Protein AF-A0AAV2DNU6-F1 (afdb_monomer_lite)

Organism: NCBI:txid586398

Secondary structure (DSSP, 8-state):
--TT--EEPPPEEETTEEEEEEEETT-S-GGGTT-S-EEEEEE-SS-S------------TTSS-----------S-----

pLDDT: mean 79.4, std 19.66, range [29.58, 97.56]

InterPro domains:
  IPR002083 MATH/TRAF domain [PF22486] (5-69)
  IPR002083 MATH/TRAF domain [PS50144] (1-81)
  IPR002083 MATH/TRAF domain [cd00121] (5-64)
  IPR008974 TRAF-like [G3DSA:2.60.210.10] (2-79)
  IPR045005 BTB/POZ and MATH domain-containing protein 1-6 [PTHR26379] (5-68)

Sequence (81 aa):
MGVCKYIASETFFVGGYAWAIYFYPDGKSPEDNGNYVSLFIALASEGTDVRALFELTLMDQSGKARHKAANPRLDQNRAVF

Foldseek 3Di:
DDELDWDKDPWDDDPNFIKIKTKACQYNDVVCVSPDIDIDIDTPDDDQDDDDDDADFDDDPVPPPPGDGDDPPPPDDDPPD

Radius of gyration: 14.5 Å; chains: 1; bounding box: 29×32×31 Å

Structure (mmCIF, N/CA/C/O backbone):
data_AF-A0AAV2DNU6-F1
#
_entry.id   AF-A0AAV2DNU6-F1
#
loop_
_atom_site.group_PDB
_atom_site.id
_atom_site.type_symbol
_atom_site.label_atom_id
_atom_site.label_alt_id
_atom_site.label_comp_id
_atom_site.label_asym_id
_atom_site.label_entity_id
_atom_site.label_seq_id
_atom_site.pdbx_PDB_ins_code
_atom_site.Cartn_x
_atom_site.Cartn_y
_atom_site.Cartn_z
_atom_site.occupancy
_atom_site.B_iso_or_equiv
_atom_site.auth_seq_id
_atom_site.auth_comp_id
_atom_site.auth_asym_id
_atom_site.auth_atom_id
_atom_site.pdbx_PDB_model_num
ATOM 1 N N . MET A 1 1 ? 2.229 2.717 -15.529 1.00 77.00 1 MET A N 1
ATOM 2 C CA . MET A 1 1 ? 1.218 3.739 -15.151 1.00 77.00 1 MET A CA 1
ATOM 3 C C . MET A 1 1 ? 1.795 5.152 -15.030 1.00 77.00 1 MET A C 1
ATOM 5 O O . MET A 1 1 ? 1.046 6.118 -15.182 1.00 77.00 1 MET A O 1
ATOM 9 N N . GLY A 1 2 ? 3.106 5.281 -14.843 1.00 88.38 2 GLY A N 1
ATOM 10 C CA . GLY A 1 2 ? 3.813 6.527 -14.593 1.00 88.38 2 GLY A CA 1
ATOM 11 C C . GLY A 1 2 ? 4.204 6.622 -13.121 1.00 88.38 2 GLY A C 1
ATOM 12 O O . GLY A 1 2 ? 3.460 6.176 -12.247 1.00 88.38 2 GLY A O 1
ATOM 13 N N . VAL A 1 3 ? 5.364 7.221 -12.876 1.00 89.06 3 VAL A N 1
ATOM 14 C CA . VAL A 1 3 ? 5.888 7.525 -11.540 1.00 89.06 3 VAL A CA 1
ATOM 15 C C . VAL A 1 3 ? 4.826 8.251 -10.701 1.00 89.06 3 VAL A C 1
ATOM 17 O O . VAL A 1 3 ? 4.056 9.059 -11.228 1.00 89.06 3 VAL A O 1
ATOM 20 N N . CYS A 1 4 ? 4.775 7.949 -9.401 1.00 89.81 4 CYS A N 1
ATOM 21 C CA . CYS A 1 4 ? 3.824 8.496 -8.423 1.00 89.81 4 CYS A CA 1
ATOM 22 C C . CYS A 1 4 ? 2.356 8.085 -8.627 1.00 89.81 4 CYS A C 1
ATOM 24 O O . CYS A 1 4 ? 1.512 8.459 -7.809 1.00 89.81 4 CYS A O 1
ATOM 26 N N . LYS A 1 5 ? 2.016 7.306 -9.664 1.00 93.69 5 LYS A N 1
ATOM 27 C CA . LYS A 1 5 ? 0.658 6.766 -9.822 1.00 93.69 5 LYS A CA 1
ATOM 28 C C . LYS A 1 5 ? 0.525 5.435 -9.098 1.00 93.69 5 LYS A C 1
ATOM 30 O O . LYS A 1 5 ? 1.418 4.594 -9.180 1.00 93.69 5 LYS A O 1
ATOM 35 N N . TYR A 1 6 ? -0.613 5.234 -8.439 1.00 94.50 6 TYR A N 1
ATOM 36 C CA . TYR A 1 6 ? -0.884 4.024 -7.671 1.00 94.50 6 TYR A CA 1
ATOM 37 C C . TYR A 1 6 ? -2.231 3.392 -8.004 1.00 94.50 6 TYR A C 1
ATOM 39 O O . TYR A 1 6 ? -3.128 4.036 -8.548 1.00 94.50 6 TYR A O 1
ATOM 47 N N . ILE A 1 7 ? -2.336 2.116 -7.651 1.00 96.31 7 ILE A N 1
ATOM 48 C CA . ILE A 1 7 ? -3.575 1.348 -7.570 1.00 96.31 7 ILE A CA 1
ATOM 49 C C . ILE A 1 7 ? -3.867 1.155 -6.083 1.00 96.31 7 ILE A C 1
ATOM 51 O O . ILE A 1 7 ? -2.981 0.727 -5.338 1.00 96.31 7 ILE A O 1
ATOM 55 N N . ALA A 1 8 ? -5.079 1.490 -5.650 1.00 96.56 8 ALA A N 1
ATOM 56 C CA . ALA A 1 8 ? -5.551 1.181 -4.305 1.00 96.56 8 ALA A CA 1
ATOM 57 C C . ALA A 1 8 ? -6.246 -0.183 -4.292 1.00 96.56 8 ALA A C 1
ATOM 59 O O . ALA A 1 8 ? -6.979 -0.511 -5.227 1.00 96.56 8 ALA A O 1
ATOM 60 N N . SER A 1 9 ? -6.044 -0.958 -3.228 1.00 96.94 9 SER A N 1
ATOM 61 C CA . SER A 1 9 ? -6.926 -2.082 -2.917 1.00 96.94 9 SER A CA 1
ATOM 62 C C . SER A 1 9 ? -8.318 -1.590 -2.518 1.00 96.94 9 SER A C 1
ATOM 64 O O . SER A 1 9 ? -8.516 -0.416 -2.201 1.00 96.94 9 SER A O 1
ATOM 66 N N . GLU A 1 10 ? -9.269 -2.519 -2.433 1.00 97.56 10 GLU A N 1
ATOM 67 C CA . GLU A 1 10 ? -10.453 -2.292 -1.609 1.00 97.56 10 GLU A CA 1
ATOM 68 C C . GLU A 1 10 ? -10.049 -2.047 -0.149 1.00 97.56 10 GLU A C 1
ATOM 70 O O .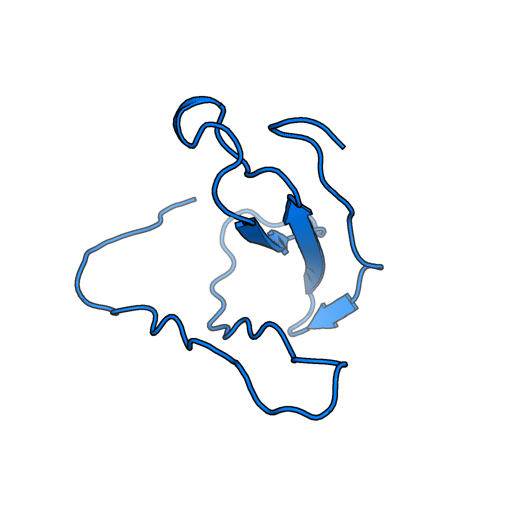 GLU A 1 10 ? -9.007 -2.523 0.325 1.00 97.56 10 GLU A O 1
ATOM 75 N N . THR A 1 11 ? -10.884 -1.293 0.556 1.00 97.19 11 THR A N 1
ATOM 76 C CA . THR A 1 11 ? -10.709 -1.036 1.981 1.00 97.19 11 THR A CA 1
ATOM 77 C C . THR A 1 11 ? -11.009 -2.296 2.784 1.00 97.19 11 THR A C 1
ATOM 79 O O . THR A 1 11 ? -12.021 -2.958 2.562 1.00 97.19 11 THR A O 1
ATOM 82 N N . PHE A 1 12 ? -10.167 -2.595 3.769 1.00 96.06 12 PHE A N 1
ATOM 83 C CA . PHE A 1 12 ? -10.359 -3.702 4.702 1.00 96.06 12 PHE A CA 1
ATOM 84 C C . PHE A 1 12 ? -10.267 -3.223 6.155 1.00 96.06 12 PHE A C 1
ATOM 86 O O . PHE A 1 12 ? -9.626 -2.217 6.455 1.00 96.06 12 PHE A O 1
ATOM 93 N N . PHE A 1 13 ? -10.926 -3.938 7.069 1.00 95.38 13 PHE A N 1
ATOM 94 C CA . PHE A 1 13 ? -11.045 -3.536 8.473 1.00 95.38 13 PHE A CA 1
ATOM 95 C C . PHE A 1 13 ? -10.191 -4.413 9.386 1.00 95.38 13 PHE A C 1
ATOM 97 O O . PHE A 1 13 ? -10.356 -5.632 9.414 1.00 95.38 13 PHE A O 1
ATOM 104 N N . VAL A 1 14 ? -9.310 -3.791 10.173 1.00 93.31 14 VAL A N 1
ATOM 105 C CA . VAL A 1 14 ? -8.471 -4.462 11.180 1.00 93.31 14 VAL A CA 1
ATOM 106 C C . VAL A 1 14 ? -8.326 -3.554 12.395 1.00 93.31 14 VAL A C 1
ATOM 108 O O . VAL A 1 14 ? -8.024 -2.369 12.265 1.00 93.31 14 VAL A O 1
ATOM 111 N N . GLY A 1 15 ? -8.545 -4.107 13.592 1.00 90.81 15 GLY A N 1
ATOM 112 C CA . GLY A 1 15 ? -8.349 -3.378 14.851 1.00 90.81 15 GLY A CA 1
ATOM 113 C C . GLY A 1 15 ? -9.279 -2.174 15.042 1.00 90.81 15 GLY A C 1
ATOM 114 O O . GLY A 1 15 ? -8.918 -1.251 15.759 1.00 90.81 15 GLY A O 1
ATOM 115 N N . GLY A 1 16 ? -10.447 -2.163 14.387 1.00 91.81 16 GLY A N 1
ATOM 116 C CA . GLY A 1 16 ? -11.392 -1.039 14.423 1.00 91.81 16 GLY A CA 1
ATOM 117 C C . GLY A 1 16 ? -11.088 0.085 13.428 1.00 91.81 16 GLY A C 1
ATOM 118 O O . GLY A 1 16 ? -11.831 1.060 13.384 1.00 91.81 16 GLY A O 1
ATOM 119 N N . TYR A 1 17 ? -10.048 -0.064 12.608 1.00 93.12 17 TYR A N 1
ATOM 120 C CA . TYR A 1 17 ? -9.651 0.921 11.608 1.00 93.12 17 TYR A CA 1
ATOM 121 C C . TYR A 1 17 ? -9.828 0.376 10.198 1.00 93.12 17 TYR A C 1
ATOM 123 O O . TYR A 1 17 ? -9.713 -0.830 9.954 1.00 93.12 17 TYR A O 1
ATOM 131 N N . ALA A 1 18 ? -10.102 1.291 9.278 1.00 95.69 18 ALA A N 1
ATOM 132 C CA . ALA A 1 18 ? -10.153 1.009 7.858 1.00 95.69 18 ALA A CA 1
ATOM 133 C C . ALA A 1 18 ? -8.760 1.229 7.259 1.00 95.69 18 ALA A C 1
ATOM 135 O O . ALA A 1 18 ? -8.133 2.258 7.510 1.00 95.69 18 ALA A O 1
ATOM 136 N N . TRP A 1 19 ? -8.294 0.281 6.453 1.00 95.38 19 TRP A N 1
ATOM 137 C CA . TRP A 1 19 ? -6.978 0.296 5.821 1.00 95.38 19 TRP A CA 1
ATOM 138 C C . TRP A 1 19 ? -7.085 -0.002 4.329 1.00 95.38 19 TRP A C 1
ATOM 140 O O . TRP A 1 19 ? -8.032 -0.651 3.885 1.00 95.38 19 TRP A O 1
ATOM 150 N N . ALA A 1 20 ? -6.087 0.425 3.563 1.00 96.62 20 ALA A N 1
ATOM 151 C CA . ALA A 1 20 ? -5.914 0.054 2.164 1.00 96.62 20 ALA A CA 1
ATOM 152 C C . ALA A 1 20 ? -4.434 -0.205 1.849 1.00 96.62 20 ALA A C 1
ATOM 154 O O . ALA A 1 20 ? -3.540 0.318 2.517 1.00 96.62 20 ALA A O 1
ATOM 155 N N . ILE A 1 21 ? -4.168 -1.002 0.814 1.00 95.56 21 ILE A N 1
ATOM 156 C CA . ILE A 1 21 ? -2.828 -1.185 0.249 1.00 95.56 21 ILE A CA 1
ATOM 157 C C . ILE A 1 21 ? -2.702 -0.300 -0.987 1.00 95.56 21 ILE A C 1
ATOM 159 O O . ILE A 1 21 ? -3.521 -0.392 -1.902 1.00 95.56 21 ILE A O 1
ATOM 163 N N . TYR A 1 22 ? -1.660 0.529 -1.039 1.00 95.19 22 TYR A N 1
ATOM 164 C CA . TYR A 1 22 ? -1.318 1.315 -2.225 1.00 95.19 22 TYR A CA 1
ATOM 165 C C . TYR A 1 22 ? -0.130 0.685 -2.944 1.00 95.19 22 TYR A C 1
ATOM 167 O O . TYR A 1 22 ? 0.952 0.536 -2.368 1.00 95.19 22 TYR A O 1
ATOM 175 N N . PHE A 1 23 ? -0.333 0.346 -4.215 1.00 93.81 23 PHE A N 1
ATOM 176 C CA . PHE A 1 23 ? 0.684 -0.226 -5.087 1.00 93.81 23 PHE A CA 1
ATOM 177 C C . PHE A 1 23 ? 1.098 0.764 -6.169 1.00 93.81 23 PHE A C 1
ATOM 179 O O . PHE A 1 23 ? 0.288 1.150 -7.011 1.00 93.81 23 PHE A O 1
ATOM 186 N N . TYR A 1 24 ? 2.374 1.141 -6.155 1.00 93.38 24 TYR A N 1
ATOM 187 C CA . TYR A 1 24 ? 2.999 2.011 -7.145 1.00 93.38 24 TYR A CA 1
ATOM 188 C C . TYR A 1 24 ? 3.844 1.147 -8.091 1.00 93.38 24 TYR A C 1
ATOM 190 O O . TYR A 1 24 ? 4.967 0.783 -7.727 1.00 93.38 24 TYR A O 1
ATOM 198 N N . PRO A 1 25 ? 3.338 0.791 -9.288 1.00 92.25 25 PRO A N 1
ATOM 199 C CA . PRO A 1 25 ? 4.059 -0.089 -10.208 1.00 92.25 25 PRO A CA 1
ATOM 200 C C . PRO A 1 25 ? 5.326 0.547 -10.797 1.00 92.25 25 PRO A C 1
ATOM 202 O O . PRO A 1 25 ? 6.219 -0.181 -11.202 1.00 92.25 25 PRO A O 1
ATOM 205 N N . ASP A 1 26 ? 5.414 1.880 -10.822 1.00 92.94 26 ASP A N 1
ATOM 206 C CA . ASP A 1 26 ? 6.572 2.628 -11.337 1.00 92.94 26 ASP A CA 1
ATOM 207 C C . ASP A 1 26 ? 7.211 3.505 -10.240 1.00 92.94 26 ASP A C 1
ATOM 209 O O . ASP A 1 26 ? 7.760 4.569 -10.520 1.00 92.94 26 ASP A O 1
ATOM 213 N N . GLY A 1 27 ? 7.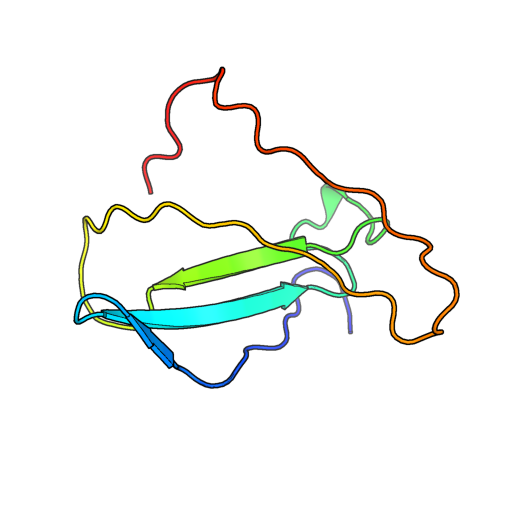080 3.089 -8.977 1.00 91.25 27 GLY A N 1
ATOM 214 C CA . GLY A 1 27 ? 7.655 3.780 -7.824 1.00 91.25 27 GLY A CA 1
ATOM 215 C C . GLY A 1 27 ? 6.842 4.979 -7.318 1.00 91.25 27 GLY A C 1
ATOM 216 O O . GLY A 1 27 ? 6.033 5.588 -8.028 1.00 91.25 27 GLY A O 1
ATOM 217 N N . LYS A 1 28 ? 7.040 5.311 -6.036 1.00 90.06 28 LYS A N 1
ATOM 218 C CA . LYS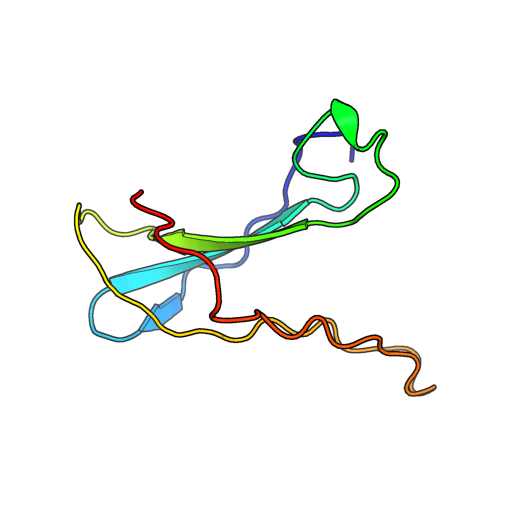 A 1 28 ? 6.401 6.463 -5.372 1.00 90.06 28 LYS A CA 1
ATOM 219 C C . LYS A 1 28 ? 7.166 7.777 -5.567 1.00 90.06 28 LYS A C 1
ATOM 221 O O . LYS A 1 28 ? 6.587 8.840 -5.363 1.00 90.06 28 LYS A O 1
ATOM 226 N N . SER A 1 29 ? 8.441 7.701 -5.932 1.00 89.00 29 SER A N 1
ATOM 227 C CA . SER A 1 29 ? 9.354 8.835 -6.028 1.00 89.00 29 SER A CA 1
ATOM 228 C C . SER A 1 29 ? 9.911 8.946 -7.456 1.00 89.00 29 SER A C 1
ATOM 230 O O . SER A 1 29 ? 10.313 7.931 -8.035 1.00 89.00 29 SER A O 1
ATOM 232 N N . PRO A 1 30 ? 9.943 10.153 -8.052 1.00 85.56 30 PRO A N 1
ATOM 233 C CA . PRO A 1 30 ? 10.620 10.387 -9.328 1.00 85.56 30 PRO A CA 1
ATOM 234 C C . PRO A 1 30 ? 12.113 10.099 -9.290 1.00 85.56 30 PRO A C 1
ATOM 236 O O . PRO A 1 30 ? 12.679 9.698 -10.303 1.00 85.56 30 PRO A O 1
ATOM 239 N N . GLU A 1 31 ? 12.733 10.257 -8.125 1.00 86.38 31 GLU A N 1
ATOM 240 C CA . GLU A 1 31 ? 14.160 10.035 -7.921 1.00 86.38 31 GLU A CA 1
ATOM 241 C C . GLU A 1 31 ? 14.560 8.564 -8.144 1.00 86.38 31 GLU A C 1
ATOM 243 O O . GLU A 1 31 ? 15.681 8.287 -8.573 1.00 86.38 31 GLU A O 1
ATOM 248 N N . ASP A 1 32 ? 13.630 7.623 -7.955 1.00 79.62 32 ASP A N 1
ATOM 249 C CA . ASP A 1 32 ? 13.850 6.189 -8.179 1.00 79.62 32 ASP A CA 1
ATOM 250 C C . ASP A 1 32 ? 13.837 5.789 -9.670 1.00 79.62 32 ASP A C 1
ATOM 252 O O . ASP A 1 32 ? 14.111 4.631 -10.014 1.00 79.62 32 ASP A O 1
ATOM 256 N N . ASN A 1 33 ? 13.519 6.731 -10.573 1.00 79.19 33 ASN A N 1
ATOM 257 C CA . ASN A 1 33 ? 13.429 6.541 -12.027 1.00 79.19 33 ASN A CA 1
ATOM 258 C C . ASN A 1 33 ? 12.551 5.345 -12.454 1.00 79.19 33 ASN A C 1
ATOM 260 O O . ASN A 1 33 ? 12.779 4.744 -13.502 1.00 79.19 33 ASN A O 1
ATOM 264 N N . GLY A 1 34 ? 11.564 4.964 -11.636 1.00 81.38 34 GLY A N 1
ATOM 265 C CA . GLY A 1 34 ? 10.680 3.826 -11.907 1.00 81.38 34 GLY A CA 1
ATOM 266 C C . GLY A 1 34 ? 11.358 2.452 -11.897 1.00 81.38 34 GLY A C 1
ATOM 267 O O . GLY A 1 34 ? 10.776 1.483 -12.375 1.00 81.38 34 GLY A O 1
ATOM 268 N N . ASN A 1 35 ? 12.568 2.338 -11.342 1.00 87.38 35 ASN A N 1
ATOM 269 C CA . ASN A 1 35 ? 13.298 1.065 -11.280 1.00 87.38 35 ASN A CA 1
ATOM 270 C C . ASN A 1 35 ? 12.769 0.107 -10.205 1.00 87.38 35 ASN A C 1
ATOM 272 O O . ASN A 1 35 ? 13.137 -1.070 -10.181 1.00 87.38 35 ASN A O 1
ATOM 276 N N . TYR A 1 36 ? 11.926 0.609 -9.305 1.00 86.69 36 TYR A N 1
ATOM 277 C CA . TYR A 1 36 ? 11.365 -0.144 -8.198 1.00 86.69 36 TYR A CA 1
ATOM 278 C C . TYR A 1 36 ? 9.852 -0.004 -8.169 1.00 86.69 36 TYR A C 1
ATOM 280 O O . TYR A 1 36 ? 9.295 1.049 -8.476 1.00 86.69 36 TYR A O 1
ATOM 288 N N . VAL A 1 37 ? 9.198 -1.068 -7.717 1.00 90.44 37 VAL A N 1
ATOM 289 C CA . VAL A 1 37 ? 7.814 -0.991 -7.260 1.00 90.44 37 VAL A CA 1
ATOM 290 C C . VAL A 1 37 ? 7.797 -0.566 -5.795 1.00 90.44 37 VAL A C 1
ATOM 292 O O . VAL A 1 37 ? 8.695 -0.926 -5.032 1.00 90.44 37 VAL A O 1
ATOM 295 N N . SER A 1 38 ? 6.766 0.163 -5.376 1.00 90.00 38 SER A N 1
ATOM 296 C CA . SER A 1 38 ? 6.577 0.526 -3.966 1.00 90.00 38 SER A CA 1
ATOM 297 C C . SER A 1 38 ? 5.221 0.043 -3.453 1.00 90.00 38 SER A C 1
ATOM 299 O O . SER A 1 38 ? 4.220 0.117 -4.170 1.00 90.00 38 SER A O 1
ATOM 301 N N . LEU A 1 39 ? 5.185 -0.431 -2.205 1.00 92.38 39 LEU A N 1
ATOM 302 C CA . LEU A 1 39 ? 3.981 -0.929 -1.536 1.00 92.38 39 LEU A CA 1
ATOM 303 C C . LEU A 1 39 ? 3.825 -0.243 -0.175 1.00 92.38 39 LEU A C 1
ATOM 305 O O . LEU A 1 39 ? 4.793 -0.153 0.577 1.00 92.38 39 LEU A O 1
ATOM 309 N N . PHE A 1 40 ? 2.621 0.236 0.138 1.00 92.06 40 PHE A N 1
ATOM 310 C CA . PHE A 1 40 ? 2.326 0.931 1.396 1.00 92.06 40 PHE A CA 1
ATOM 311 C C . PHE A 1 40 ? 1.009 0.453 2.002 1.00 92.06 40 PHE A C 1
ATOM 313 O O . PHE A 1 40 ? 0.044 0.227 1.274 1.00 92.06 40 PHE A O 1
ATOM 320 N N . ILE A 1 41 ? 0.966 0.373 3.332 1.00 93.38 41 ILE A N 1
ATOM 321 C CA . ILE A 1 41 ? -0.279 0.309 4.103 1.00 93.38 41 ILE A CA 1
ATOM 322 C C . ILE A 1 41 ? -0.715 1.743 4.410 1.00 93.38 41 ILE A C 1
ATOM 324 O O . ILE A 1 41 ? 0.068 2.527 4.944 1.00 93.38 41 ILE A O 1
ATOM 328 N N . ALA A 1 42 ? -1.951 2.081 4.057 1.00 92.81 42 ALA A N 1
ATOM 329 C CA . ALA A 1 42 ? -2.555 3.386 4.285 1.00 92.81 42 ALA A CA 1
ATOM 330 C C . ALA A 1 42 ? -3.724 3.263 5.264 1.00 92.81 42 ALA A C 1
ATOM 332 O O . ALA A 1 42 ? -4.586 2.397 5.099 1.00 92.81 42 ALA A O 1
ATOM 333 N N . LEU A 1 43 ? -3.759 4.142 6.265 1.00 93.19 43 LEU A N 1
ATOM 334 C CA . LEU A 1 43 ? -4.922 4.316 7.128 1.00 93.19 43 LEU A CA 1
ATOM 335 C C . LEU A 1 43 ? -5.992 5.087 6.341 1.00 93.19 43 LEU A C 1
ATOM 337 O O . LEU A 1 43 ? -5.744 6.202 5.890 1.00 93.19 43 LEU A O 1
ATOM 341 N N . ALA A 1 44 ? -7.151 4.468 6.137 1.00 92.69 44 ALA A N 1
ATOM 342 C CA . ALA A 1 44 ? -8.268 5.023 5.370 1.00 92.69 44 ALA A CA 1
ATOM 343 C C . ALA A 1 44 ? -9.371 5.618 6.263 1.00 92.69 44 ALA A C 1
ATOM 345 O O . ALA A 1 44 ? -10.196 6.393 5.788 1.00 92.69 44 ALA A O 1
ATOM 346 N N . SER A 1 45 ? -9.413 5.243 7.542 1.00 89.44 45 SER A N 1
ATOM 347 C CA . SER A 1 45 ? -10.296 5.850 8.544 1.00 89.44 45 SER A CA 1
ATOM 348 C C . SER A 1 45 ? -9.677 7.100 9.169 1.00 89.44 45 SER A C 1
ATOM 350 O O . SER A 1 45 ? -8.459 7.192 9.290 1.00 89.44 45 SER A O 1
ATOM 352 N N . GLU A 1 46 ? -10.520 8.001 9.669 1.00 84.12 46 GLU A N 1
ATOM 353 C CA . GLU A 1 46 ? -10.095 9.139 10.491 1.00 84.12 46 GLU A CA 1
ATOM 354 C C . GLU A 1 46 ? -9.392 8.662 11.777 1.00 84.12 46 GLU A C 1
ATOM 356 O O . GLU A 1 46 ? -9.926 7.849 12.534 1.00 84.12 46 GLU A O 1
ATOM 361 N N . GLY A 1 47 ? -8.185 9.167 12.026 1.00 75.50 47 GLY A N 1
ATOM 362 C CA . GLY A 1 47 ? -7.377 8.850 13.203 1.00 75.50 47 GLY A CA 1
ATOM 363 C C . GLY A 1 47 ? -5.939 9.324 13.012 1.00 75.50 47 GLY A C 1
ATOM 364 O O . GLY A 1 47 ? -5.351 9.100 11.960 1.00 75.50 47 GLY A O 1
ATOM 365 N N . THR A 1 48 ? -5.369 10.004 14.006 1.00 70.12 48 THR A N 1
ATOM 366 C CA . THR A 1 48 ? -4.067 10.683 13.859 1.00 70.12 48 THR A CA 1
ATOM 367 C C . THR A 1 48 ? -2.895 9.977 14.543 1.00 70.12 48 THR A C 1
ATOM 369 O O . THR A 1 48 ? -1.773 10.452 14.420 1.00 70.12 48 THR A O 1
ATOM 372 N N . ASP A 1 49 ? -3.106 8.850 15.235 1.00 77.69 49 ASP A N 1
ATOM 373 C CA . ASP A 1 49 ? -2.020 8.140 15.936 1.00 77.69 49 ASP A CA 1
ATOM 374 C C . ASP A 1 49 ? -2.318 6.640 16.124 1.00 77.69 49 ASP A C 1
ATOM 376 O O . ASP A 1 49 ? -2.589 6.147 17.222 1.00 77.69 49 ASP A O 1
ATOM 380 N N . VAL A 1 50 ? -2.327 5.893 15.016 1.00 88.69 50 VAL A N 1
ATOM 381 C CA . VAL A 1 50 ? -2.528 4.437 15.029 1.00 88.69 50 VAL A CA 1
ATOM 382 C C . VAL A 1 50 ? -1.189 3.732 14.846 1.00 88.69 50 VAL A C 1
ATOM 384 O O . VAL A 1 50 ? -0.478 3.962 13.871 1.00 88.69 50 VAL A O 1
ATOM 387 N N . ARG A 1 51 ? -0.858 2.817 15.763 1.00 90.38 51 ARG A N 1
ATOM 388 C CA . ARG A 1 51 ? 0.322 1.949 15.651 1.00 90.38 51 ARG A CA 1
ATOM 389 C C . ARG A 1 51 ? -0.075 0.593 15.082 1.00 90.38 51 ARG A C 1
ATOM 391 O O . ARG A 1 51 ? -0.931 -0.084 15.643 1.00 90.38 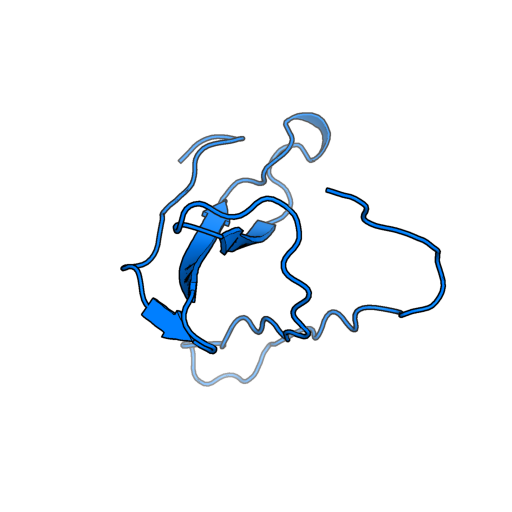51 ARG A O 1
ATOM 398 N N . ALA A 1 52 ? 0.590 0.186 14.007 1.00 89.06 52 ALA A N 1
ATOM 399 C CA . ALA A 1 52 ? 0.413 -1.119 13.384 1.00 89.06 52 ALA A CA 1
ATOM 400 C C . ALA A 1 52 ? 1.774 -1.775 13.128 1.00 89.06 52 ALA A C 1
ATOM 402 O O . ALA A 1 52 ? 2.733 -1.106 12.744 1.00 89.06 52 ALA A O 1
ATOM 403 N N . LEU A 1 53 ? 1.839 -3.091 13.326 1.00 92.06 53 LEU A N 1
ATOM 404 C CA . LEU A 1 53 ? 2.924 -3.932 12.834 1.00 92.06 53 LEU A CA 1
ATOM 405 C C . LEU A 1 53 ? 2.394 -4.696 11.625 1.00 92.06 53 LEU A C 1
ATOM 407 O O . LEU A 1 53 ? 1.314 -5.282 11.700 1.00 92.06 53 LEU A O 1
ATOM 411 N N . PHE A 1 54 ? 3.134 -4.685 10.523 1.00 87.25 54 PHE A N 1
ATOM 412 C CA . PHE A 1 54 ? 2.716 -5.358 9.303 1.00 87.25 54 PHE A CA 1
ATOM 413 C C . PHE A 1 54 ? 3.912 -5.905 8.526 1.00 87.25 54 PHE A C 1
ATOM 415 O O . PHE A 1 54 ? 5.032 -5.407 8.634 1.00 87.25 54 PHE A O 1
ATOM 422 N N . GLU A 1 55 ? 3.634 -6.916 7.711 1.00 89.62 55 GLU A N 1
ATOM 423 C CA . GLU A 1 55 ? 4.548 -7.475 6.724 1.00 89.62 55 GLU A CA 1
ATOM 424 C C . GLU A 1 55 ? 3.868 -7.410 5.354 1.00 89.62 55 GLU A C 1
ATOM 426 O O . GLU A 1 55 ? 2.683 -7.718 5.220 1.00 89.62 55 GLU A O 1
ATOM 431 N N . LEU A 1 56 ? 4.614 -6.984 4.335 1.00 87.19 56 LEU A N 1
ATOM 432 C CA . LEU A 1 56 ? 4.150 -6.935 2.953 1.00 87.19 56 LEU A CA 1
ATOM 433 C C . LEU A 1 56 ? 4.998 -7.880 2.109 1.00 87.19 56 LEU A C 1
ATOM 435 O O . LEU A 1 56 ? 6.218 -7.740 2.047 1.0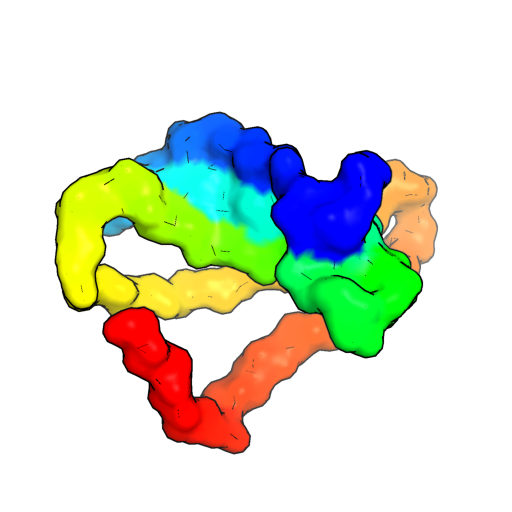0 87.19 56 LEU A O 1
ATOM 439 N N . THR A 1 57 ? 4.344 -8.810 1.419 1.00 83.56 57 THR A N 1
ATOM 440 C CA . THR A 1 57 ? 5.000 -9.764 0.522 1.00 83.56 57 THR A CA 1
ATOM 441 C C . THR A 1 57 ? 4.400 -9.682 -0.878 1.00 83.56 57 THR A C 1
ATOM 443 O O . THR A 1 57 ? 3.189 -9.569 -1.059 1.00 83.56 57 THR A O 1
ATOM 446 N N . LEU A 1 58 ? 5.265 -9.725 -1.893 1.00 82.44 58 LEU A N 1
ATOM 447 C CA . LEU A 1 58 ? 4.860 -9.864 -3.289 1.00 82.44 58 LEU A CA 1
ATOM 448 C C . LEU A 1 58 ? 4.951 -11.337 -3.668 1.00 82.44 58 LEU A C 1
ATOM 450 O O . LEU A 1 58 ? 6.043 -11.905 -3.738 1.00 82.44 58 LEU A O 1
ATOM 454 N N . MET A 1 59 ? 3.794 -11.954 -3.891 1.00 82.06 59 MET A N 1
ATOM 455 C CA . MET A 1 59 ? 3.724 -13.369 -4.226 1.00 82.06 59 MET A CA 1
ATOM 456 C C . MET A 1 59 ? 3.963 -13.593 -5.720 1.00 82.06 59 MET A C 1
ATOM 458 O O . MET A 1 59 ? 3.291 -13.012 -6.572 1.00 82.06 59 MET A O 1
ATOM 462 N N . ASP A 1 60 ? 4.913 -14.473 -6.029 1.00 80.44 60 ASP A N 1
ATOM 463 C CA . ASP A 1 60 ? 5.181 -14.920 -7.392 1.00 80.44 60 ASP A CA 1
ATOM 464 C C . ASP A 1 60 ? 4.030 -15.801 -7.900 1.00 80.44 60 ASP A C 1
ATOM 466 O O . ASP A 1 60 ? 3.893 -16.963 -7.517 1.00 80.44 60 ASP A O 1
ATOM 470 N N . GLN A 1 61 ? 3.218 -15.253 -8.801 1.00 78.38 61 GLN A N 1
ATOM 471 C CA . GLN A 1 61 ? 2.107 -15.970 -9.430 1.00 78.38 61 GLN A CA 1
ATOM 472 C C . GLN A 1 61 ? 2.551 -16.903 -10.567 1.00 78.38 61 GLN A C 1
ATOM 474 O O . GLN A 1 61 ? 1.739 -17.660 -11.089 1.00 78.38 61 GLN A O 1
ATOM 479 N N . SER A 1 62 ? 3.831 -16.890 -10.958 1.00 81.12 62 SER A N 1
ATOM 480 C CA . SER A 1 62 ? 4.343 -17.767 -12.019 1.00 81.12 62 SER A CA 1
ATOM 481 C C . SER A 1 62 ? 4.536 -19.221 -11.573 1.00 81.12 62 SER A C 1
ATOM 483 O O . SER A 1 62 ? 4.830 -20.078 -12.408 1.00 81.12 62 SER A O 1
ATOM 485 N N . GLY A 1 63 ? 4.415 -19.497 -10.268 1.00 73.50 63 GLY A N 1
ATOM 486 C CA . GLY A 1 63 ? 4.668 -20.813 -9.676 1.00 73.50 63 GLY A CA 1
ATOM 487 C C . GLY A 1 63 ? 6.152 -21.192 -9.607 1.00 73.50 63 GLY A C 1
ATOM 488 O O . GLY A 1 63 ? 6.472 -22.337 -9.301 1.00 73.50 63 GLY A O 1
ATOM 489 N N . LYS A 1 64 ? 7.071 -20.256 -9.893 1.00 73.25 64 LYS A N 1
ATOM 490 C CA . LYS A 1 64 ? 8.524 -20.507 -9.975 1.00 73.25 64 LYS A CA 1
ATOM 491 C C . LYS A 1 64 ? 9.298 -20.078 -8.722 1.00 73.25 64 LYS A C 1
ATOM 493 O O . LYS A 1 64 ? 10.524 -20.168 -8.716 1.00 73.25 64 LYS A O 1
ATOM 498 N N . ALA A 1 65 ? 8.592 -19.638 -7.678 1.00 62.06 65 ALA A N 1
ATOM 499 C CA . ALA A 1 65 ? 9.115 -19.264 -6.363 1.00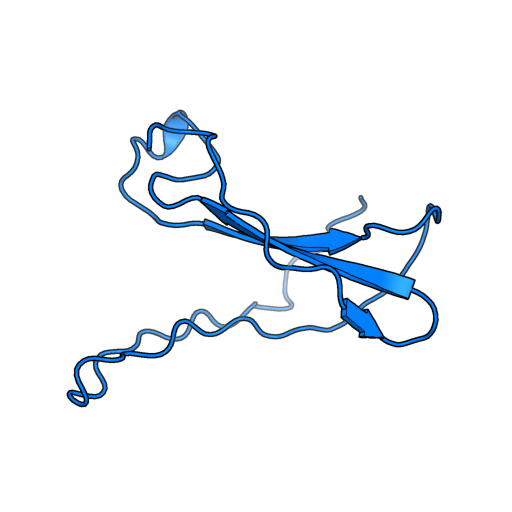 62.06 65 ALA A CA 1
ATOM 500 C C . ALA A 1 65 ? 10.272 -18.240 -6.386 1.00 62.06 65 ALA A C 1
ATOM 502 O O . ALA A 1 65 ? 11.164 -18.281 -5.540 1.00 62.06 65 ALA A O 1
ATOM 503 N N . ARG A 1 66 ? 10.269 -17.282 -7.322 1.00 62.75 66 ARG A N 1
ATOM 504 C CA . ARG A 1 66 ? 11.312 -16.243 -7.412 1.00 62.75 66 ARG A CA 1
ATOM 505 C C . ARG A 1 66 ? 10.941 -14.996 -6.601 1.00 62.75 66 ARG A C 1
ATOM 507 O O . ARG A 1 66 ? 10.607 -13.971 -7.184 1.00 62.75 66 ARG A O 1
ATOM 514 N N . HIS A 1 67 ? 11.013 -15.058 -5.270 1.00 61.84 67 HIS A N 1
ATOM 515 C CA . HIS A 1 67 ? 10.751 -13.897 -4.405 1.00 61.84 67 HIS A CA 1
ATOM 516 C C . HIS A 1 67 ? 12.002 -13.457 -3.627 1.00 61.84 67 HIS A C 1
ATOM 518 O O . HIS A 1 67 ? 12.744 -14.277 -3.091 1.00 61.84 67 HIS A O 1
ATOM 524 N N . LYS A 1 68 ? 12.240 -12.139 -3.570 1.00 54.47 68 LYS A N 1
ATOM 525 C CA . LYS A 1 68 ? 13.193 -11.506 -2.645 1.00 54.47 68 LYS A CA 1
ATOM 526 C C . LYS A 1 68 ? 12.394 -10.938 -1.472 1.00 54.47 68 LYS A C 1
ATOM 528 O O . LYS A 1 68 ? 11.524 -10.102 -1.693 1.00 54.47 68 LYS A O 1
ATOM 533 N N . ALA A 1 69 ? 12.685 -11.380 -0.252 1.00 52.50 69 ALA A N 1
ATOM 534 C CA . ALA A 1 69 ? 12.091 -10.811 0.955 1.00 52.50 69 ALA A CA 1
ATOM 535 C C . ALA A 1 69 ? 12.844 -9.533 1.357 1.00 52.50 69 ALA A C 1
ATOM 537 O O . ALA A 1 69 ? 14.065 -9.555 1.527 1.00 52.50 69 ALA A O 1
ATOM 538 N N . ALA A 1 70 ? 12.124 -8.422 1.506 1.00 47.84 70 ALA A N 1
ATOM 539 C CA . ALA A 1 70 ? 12.637 -7.237 2.177 1.00 47.84 70 ALA A CA 1
ATOM 540 C C . ALA A 1 70 ? 12.316 -7.378 3.668 1.00 47.84 70 ALA A C 1
ATOM 542 O O . ALA A 1 70 ? 11.153 -7.345 4.053 1.00 47.84 70 ALA A O 1
ATOM 543 N N . ASN A 1 71 ? 13.339 -7.581 4.497 1.00 37.91 71 ASN A N 1
ATOM 544 C CA . ASN A 1 71 ? 13.177 -7.616 5.947 1.00 37.91 71 ASN A CA 1
ATOM 545 C C . ASN A 1 71 ? 13.161 -6.164 6.462 1.00 37.91 71 ASN A C 1
ATOM 547 O O . ASN A 1 71 ? 14.174 -5.476 6.275 1.00 37.91 71 ASN A O 1
ATOM 551 N N . PRO A 1 72 ? 12.072 -5.662 7.074 1.00 47.09 72 PRO A N 1
ATOM 552 C CA . PRO A 1 72 ? 12.085 -4.352 7.703 1.00 47.09 72 PRO A CA 1
ATOM 553 C C . PRO A 1 72 ? 12.994 -4.443 8.932 1.00 47.09 72 PRO A C 1
ATOM 555 O O . PRO A 1 72 ? 12.616 -4.958 9.982 1.00 47.09 72 PRO A O 1
ATOM 558 N N . ARG A 1 73 ? 14.242 -3.995 8.783 1.00 38.03 73 ARG A N 1
ATOM 559 C CA . ARG A 1 73 ? 15.164 -3.835 9.906 1.00 38.03 73 ARG A CA 1
ATOM 560 C C . ARG A 1 73 ? 14.579 -2.792 10.863 1.00 38.03 73 ARG A C 1
ATOM 562 O O . ARG A 1 73 ? 14.367 -1.646 10.476 1.00 38.03 73 ARG A O 1
ATOM 569 N N . LEU A 1 74 ? 14.288 -3.221 12.093 1.00 45.66 74 LEU A N 1
ATOM 570 C CA . LEU A 1 74 ? 13.765 -2.414 13.210 1.00 45.66 74 LEU A CA 1
ATOM 571 C C . LEU A 1 74 ? 14.813 -1.455 13.809 1.00 45.66 74 LEU A C 1
ATOM 573 O O . LEU A 1 74 ? 14.562 -0.764 14.791 1.00 45.66 74 LEU A O 1
ATOM 577 N N . ASP A 1 75 ? 15.992 -1.395 13.213 1.00 40.22 75 ASP A N 1
ATOM 578 C CA . ASP A 1 75 ? 17.158 -0.655 13.654 1.00 40.22 75 ASP A CA 1
ATOM 579 C C . ASP A 1 75 ? 17.362 0.616 12.819 1.00 40.22 75 ASP A C 1
ATOM 581 O O . ASP A 1 75 ? 18.404 0.812 12.203 1.00 40.22 75 ASP A O 1
ATOM 585 N N . GLN A 1 76 ? 16.360 1.505 12.829 1.00 34.50 76 GLN A N 1
ATOM 586 C CA . GLN A 1 76 ? 16.564 2.959 12.885 1.00 34.50 76 GLN A CA 1
ATOM 587 C C . GLN A 1 76 ? 15.243 3.703 13.136 1.00 34.50 76 GLN A C 1
ATOM 589 O O . GLN A 1 76 ? 14.317 3.690 12.333 1.00 34.50 76 GLN A O 1
ATOM 594 N N . ASN A 1 77 ? 15.192 4.331 14.311 1.00 33.16 77 ASN A N 1
ATOM 595 C CA . ASN A 1 77 ? 14.247 5.335 14.790 1.00 33.16 77 ASN A CA 1
ATOM 596 C C . ASN A 1 77 ? 13.271 5.947 13.764 1.00 33.16 77 ASN A C 1
ATOM 598 O O . ASN A 1 77 ? 13.669 6.716 12.896 1.00 33.16 77 ASN A O 1
ATOM 602 N N . ARG A 1 78 ? 11.979 5.782 14.084 1.00 33.72 78 ARG A N 1
ATOM 603 C CA . ARG A 1 78 ? 10.887 6.742 13.845 1.00 33.72 78 ARG A CA 1
ATOM 604 C C . ARG A 1 78 ? 10.556 7.026 12.374 1.00 33.72 78 ARG A C 1
ATOM 606 O O . ARG A 1 78 ? 10.921 8.065 11.839 1.00 33.72 78 ARG A O 1
ATOM 613 N N . ALA A 1 79 ? 9.661 6.218 11.810 1.00 30.41 79 ALA A N 1
ATOM 614 C CA . ALA A 1 79 ? 8.590 6.803 11.007 1.00 30.41 79 ALA A CA 1
ATOM 615 C C . ALA A 1 79 ? 7.526 7.324 11.987 1.00 30.41 79 ALA A C 1
ATOM 617 O O . ALA A 1 79 ? 6.629 6.598 12.407 1.00 30.41 79 ALA A O 1
ATOM 618 N N . VAL A 1 80 ? 7.717 8.559 12.451 1.00 29.58 80 VAL A N 1
ATOM 619 C CA . VAL A 1 80 ? 6.579 9.388 12.859 1.00 29.58 80 VAL A CA 1
ATOM 620 C C . VAL A 1 80 ? 5.872 9.730 11.554 1.00 29.58 80 VAL A C 1
ATOM 622 O O . VAL A 1 80 ? 6.531 10.226 10.638 1.00 29.58 80 VAL A O 1
ATOM 625 N N . PHE A 1 81 ? 4.593 9.386 11.451 1.00 41.97 81 PHE A N 1
ATOM 626 C CA . PHE A 1 81 ? 3.715 10.045 10.490 1.00 41.97 81 PHE A CA 1
ATOM 627 C C . PHE A 1 81 ? 3.383 11.438 11.020 1.00 41.97 81 PHE A C 1
ATOM 629 O O . PHE A 1 81 ? 3.165 11.548 12.250 1.00 41.97 81 PHE A O 1
#